Protein AF-0000000070183270 (afdb_homodimer)

InterPro domains:
  IPR003847 Putative antitoxin [PF02697] (4-63)

Sequence (134 aa):
MGSTIRVSDNTKELLNRLKQENETYDELLARLARESDTMNAGVWDDEQAEAAREVLKQSRQSFEQDRMGSTIRVSDNTKELLNRLKQENETYDELLARLARESDTMNAGVWDDEQAEAAREVLKQSRQSFEQDR

Organism: NCBI:txid2841257

Solvent-accessible surface area (backbone atoms only — not comparable to full-atom values): 7398 Å² total; per-residue (Å²): 123,66,49,76,44,68,27,39,58,69,39,47,53,48,46,56,74,70,47,52,94,91,51,50,69,40,55,46,52,38,49,39,37,50,52,50,52,51,52,50,50,50,49,48,48,48,49,48,51,49,55,54,50,54,50,51,58,55,49,56,57,54,56,61,62,76,98,121,66,46,77,44,66,27,41,58,68,38,47,52,49,46,56,75,67,47,51,94,92,50,51,70,40,55,44,51,37,49,38,37,50,53,50,51,51,54,49,50,50,50,50,48,49,50,50,51,49,53,53,50,54,51,51,57,55,50,55,55,52,55,62,62,75,97

Secondary structure (DSSP, 8-state):
-EEEEEEEHHHHHHHHHH--TT--HHHHHHHHHHHHHHHHHHHHHHHHHHHHHHHHHHHHHHHHHH-/-EEEEEEEHHHHHHHHHH--TT--HHHHHHHHHHHHHHHHHHHHHHHHHHHHHHHHHHHHHHHHHH-

Foldseek 3Di:
DDDDDDDDPVVVVVLVVQADPPGDSVRSVVVVVVVVVVVVVVVVVVVVVVVVVVVVVVVVVVVVVVD/DDDDDDDDPVVVVVLVVQADPPGDSVRSVVVVVVVVVVVVVVVVVVVVVVVVVVVVVVVVVVVVVVD

Radius of gyration: 23.05 Å; Cα contacts (8 Å, |Δi|>4): 99; chains: 2; bounding box: 62×64×30 Å

pLDDT: mean 86.92, std 14.42, range [42.34, 98.81]

Structure (mmCIF, N/CA/C/O backbone):
data_AF-0000000070183270-model_v1
#
loop_
_entity.id
_entity.type
_entity.pdbx_description
1 polymer 'RHH/copG family antitoxin'
#
loop_
_atom_site.group_PDB
_atom_site.id
_atom_site.type_symbol
_atom_site.label_atom_id
_atom_site.label_alt_id
_atom_site.label_comp_id
_atom_site.label_asym_id
_atom_site.label_entity_id
_atom_site.label_seq_id
_atom_site.pdbx_PDB_ins_code
_atom_site.Cartn_x
_atom_site.Cartn_y
_atom_site.Cartn_z
_atom_site.occupancy
_atom_site.B_iso_or_equiv
_atom_site.auth_seq_id
_atom_site.auth_comp_id
_atom_site.auth_asym_id
_atom_site.auth_atom_id
_atom_site.pdbx_PDB_model_num
ATOM 1 N N . MET A 1 1 ? -20.062 -1.819 -12.242 1 80.12 1 MET A N 1
ATOM 2 C CA . MET A 1 1 ? -20.125 -2.951 -11.328 1 80.12 1 MET A CA 1
ATOM 3 C C . MET A 1 1 ? -19.188 -2.76 -10.148 1 80.12 1 MET A C 1
ATOM 5 O O . MET A 1 1 ? -18.141 -2.115 -10.281 1 80.12 1 MET A O 1
ATOM 9 N N . GLY A 1 2 ? -19.359 -2.406 -9 1 90.06 2 GLY A N 1
ATOM 10 C CA . GLY A 1 2 ? -18.562 -2.137 -7.812 1 90.06 2 GLY A CA 1
ATOM 11 C C . GLY A 1 2 ? -18.859 -3.084 -6.664 1 90.06 2 GLY A C 1
ATOM 12 O O . GLY A 1 2 ? -19.844 -3.836 -6.719 1 90.06 2 GLY A O 1
ATOM 13 N N . SER A 1 3 ? -17.844 -3.482 -5.914 1 95.38 3 SER A N 1
ATOM 14 C CA . SER A 1 3 ? -17.969 -4.285 -4.699 1 95.38 3 SER A CA 1
ATOM 15 C C . SER A 1 3 ? -17.734 -3.438 -3.453 1 95.38 3 SER A C 1
ATOM 17 O O . SER A 1 3 ? -17.266 -2.301 -3.545 1 95.38 3 SER A O 1
ATOM 19 N N . THR A 1 4 ? -18.172 -4.059 -2.287 1 97.31 4 THR A N 1
ATOM 20 C CA . THR A 1 4 ? -17.969 -3.369 -1.019 1 97.31 4 THR A CA 1
ATOM 21 C C . THR A 1 4 ? -17.031 -4.168 -0.118 1 97.31 4 THR A C 1
ATOM 23 O O . THR A 1 4 ? -17.094 -5.395 -0.073 1 97.31 4 THR A O 1
ATOM 26 N N . ILE A 1 5 ? -16.203 -3.412 0.6 1 97.88 5 ILE A N 1
ATOM 27 C CA . ILE A 1 5 ? -15.289 -3.996 1.571 1 97.88 5 ILE A CA 1
ATOM 28 C C . ILE A 1 5 ? -15.562 -3.41 2.955 1 97.88 5 ILE A C 1
ATOM 30 O O . ILE A 1 5 ? -15.695 -2.193 3.105 1 97.88 5 ILE A O 1
ATOM 34 N N . ARG A 1 6 ? -15.719 -4.324 3.92 1 97.31 6 ARG A N 1
ATOM 35 C CA . ARG A 1 6 ? -15.867 -3.887 5.305 1 97.31 6 ARG A CA 1
ATOM 36 C C . ARG A 1 6 ? -14.508 -3.646 5.949 1 97.31 6 ARG A C 1
ATOM 38 O O . ARG A 1 6 ? -13.594 -4.473 5.82 1 97.31 6 ARG A O 1
ATOM 45 N N . VAL A 1 7 ? -14.445 -2.451 6.594 1 98.19 7 VAL A N 1
ATOM 46 C CA . VAL A 1 7 ? -13.188 -2.121 7.254 1 98.19 7 VAL A CA 1
ATOM 47 C C . VAL A 1 7 ? -13.453 -1.702 8.695 1 98.19 7 VAL A C 1
ATOM 49 O O . VAL A 1 7 ? -14.508 -1.13 9 1 98.19 7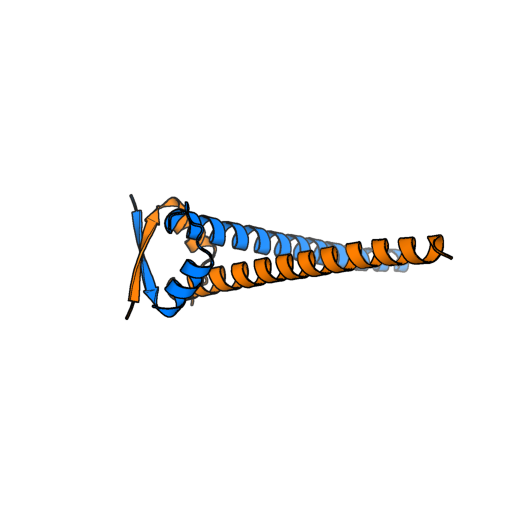 VAL A O 1
ATOM 52 N N . SER A 1 8 ? -12.508 -2.043 9.547 1 98.25 8 SER A N 1
ATOM 53 C CA . SER A 1 8 ? -12.562 -1.569 10.93 1 98.25 8 SER A CA 1
ATOM 54 C C . SER A 1 8 ? -12.328 -0.064 11.008 1 98.25 8 SER A C 1
ATOM 56 O O . SER A 1 8 ? -11.82 0.54 10.062 1 98.25 8 SER A O 1
ATOM 58 N N . ASP A 1 9 ? -12.711 0.512 12.242 1 97.62 9 ASP A N 1
ATOM 59 C CA . ASP A 1 9 ? -12.477 1.935 12.469 1 97.62 9 ASP A CA 1
ATOM 60 C C . ASP A 1 9 ? -10.984 2.264 12.391 1 97.62 9 ASP A C 1
ATOM 62 O O . ASP A 1 9 ? -10.602 3.328 11.906 1 97.62 9 ASP A O 1
ATOM 66 N N . ASN A 1 10 ? -10.188 1.371 12.922 1 97.56 10 ASN A N 1
ATOM 67 C CA . ASN A 1 10 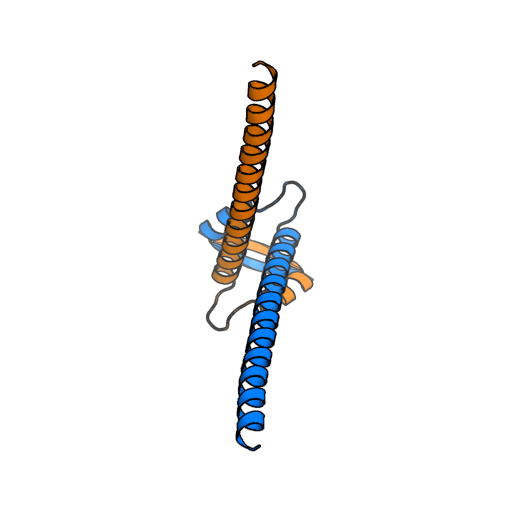? -8.75 1.579 12.898 1 97.56 10 ASN A CA 1
ATOM 68 C C . ASN A 1 10 ? -8.203 1.607 11.477 1 97.56 10 ASN A C 1
ATOM 70 O O . ASN A 1 10 ? -7.418 2.49 11.125 1 97.56 10 ASN A O 1
ATOM 74 N N . THR A 1 11 ? -8.57 0.69 10.617 1 98.25 11 THR A N 1
ATOM 75 C CA . THR A 1 11 ? -8.133 0.648 9.227 1 98.25 11 THR A CA 1
ATOM 76 C C . THR A 1 11 ? -8.625 1.881 8.469 1 98.25 11 THR A C 1
ATOM 78 O O . THR A 1 11 ? -7.879 2.463 7.68 1 98.25 11 THR A O 1
ATOM 81 N N . LYS A 1 12 ? -9.789 2.285 8.773 1 98.19 12 LYS A N 1
ATOM 82 C CA . LYS A 1 12 ? -10.344 3.471 8.133 1 98.19 12 LYS A CA 1
ATOM 83 C C . LYS A 1 12 ? -9.539 4.719 8.492 1 98.19 12 LYS A C 1
ATOM 85 O O . LYS A 1 12 ? -9.305 5.578 7.637 1 98.19 12 LYS A O 1
ATOM 90 N N . GLU A 1 13 ? -9.188 4.852 9.727 1 97.56 13 GLU A N 1
ATOM 91 C CA . GLU A 1 13 ? -8.383 5.98 10.172 1 97.56 13 GLU A CA 1
ATOM 92 C C . GLU A 1 13 ? -7.043 6.02 9.438 1 97.56 13 GLU A C 1
ATOM 94 O O . GLU A 1 13 ? -6.59 7.09 9.023 1 97.56 13 GLU A O 1
ATOM 99 N N . LEU A 1 14 ? -6.414 4.836 9.242 1 97.69 14 LEU A N 1
ATOM 100 C CA . LEU A 1 14 ? -5.148 4.762 8.523 1 97.69 14 LEU A CA 1
ATOM 101 C C . LEU A 1 14 ? -5.32 5.203 7.074 1 97.69 14 LEU A C 1
ATOM 103 O O . LEU A 1 14 ? -4.5 5.965 6.555 1 97.69 14 LEU A O 1
ATOM 107 N N . LEU A 1 15 ? -6.375 4.734 6.449 1 98.31 15 LEU A N 1
ATOM 108 C CA . LEU A 1 15 ? -6.645 5.094 5.059 1 98.31 15 LEU A CA 1
ATOM 109 C C . LEU A 1 15 ? -6.895 6.59 4.922 1 98.31 15 LEU A C 1
ATOM 111 O O . LEU A 1 15 ? -6.461 7.211 3.949 1 98.31 15 LEU A O 1
ATOM 115 N N . ASN A 1 16 ? -7.559 7.219 5.957 1 97.81 16 ASN A N 1
ATOM 116 C CA . ASN A 1 16 ? -7.871 8.641 5.926 1 97.81 16 ASN A CA 1
ATOM 117 C C . ASN A 1 16 ? -6.609 9.492 6 1 97.81 16 ASN A C 1
ATOM 119 O O . ASN A 1 16 ? -6.547 10.57 5.398 1 97.81 16 ASN A O 1
ATOM 123 N N . ARG A 1 17 ? -5.625 9.016 6.684 1 96.81 17 ARG A N 1
ATOM 124 C CA . ARG A 1 17 ? -4.363 9.742 6.812 1 96.81 17 ARG A CA 1
ATOM 125 C C . ARG A 1 17 ? -3.633 9.805 5.477 1 96.81 17 ARG A C 1
ATOM 127 O O . ARG A 1 17 ? -2.91 10.766 5.207 1 96.81 17 ARG A O 1
ATOM 134 N N . LEU A 1 18 ? -3.943 8.766 4.66 1 97.44 18 LEU A N 1
ATOM 135 C CA . LEU A 1 18 ? -3.211 8.641 3.402 1 97.44 18 LEU A CA 1
ATOM 136 C C . LEU A 1 18 ? -4 9.258 2.252 1 97.44 18 LEU A C 1
ATOM 138 O O . LEU A 1 18 ? -3.436 9.57 1.202 1 97.44 18 LEU A O 1
ATOM 142 N N . LYS A 1 19 ? -5.227 9.398 2.5 1 97.5 19 LYS A N 1
ATOM 143 C CA . LYS A 1 19 ? -6.121 9.836 1.431 1 97.5 19 LYS A CA 1
ATOM 144 C C . LYS A 1 19 ? -5.875 11.297 1.074 1 97.5 19 LYS A C 1
ATOM 146 O O . LYS A 1 19 ? -5.828 12.156 1.955 1 97.5 19 LYS A O 1
ATOM 151 N N . GLN A 1 20 ? -5.77 11.586 -0.153 1 96.75 20 GLN A N 1
ATOM 152 C CA . GLN A 1 20 ? -5.625 12.945 -0.652 1 96.75 20 GLN A CA 1
ATOM 153 C C . GLN A 1 20 ? -6.98 13.625 -0.795 1 96.75 20 GLN A C 1
ATOM 155 O O . GLN A 1 20 ? -8.008 12.961 -0.896 1 96.75 20 GLN A O 1
ATOM 160 N N . GLU A 1 21 ? -6.98 14.922 -0.846 1 96.25 21 GLU A N 1
ATOM 161 C CA . GLU A 1 21 ? -8.195 15.727 -0.842 1 96.25 21 GLU A CA 1
ATOM 162 C C . GLU A 1 21 ? -9.086 15.383 -2.031 1 96.25 21 GLU A C 1
ATOM 164 O O . GLU A 1 21 ? -10.312 15.289 -1.893 1 96.25 21 GLU A O 1
ATOM 169 N N . ASN A 1 22 ? -8.508 15.211 -3.225 1 96.62 22 ASN A N 1
ATOM 170 C CA . ASN A 1 22 ? -9.281 14.984 -4.445 1 96.62 22 ASN A CA 1
ATOM 171 C C . ASN A 1 22 ? -9.305 13.508 -4.82 1 96.62 22 ASN A C 1
ATOM 173 O O . ASN A 1 22 ? -9.484 13.156 -5.988 1 96.62 22 ASN A O 1
ATOM 177 N N . GLU A 1 23 ? -9.102 12.766 -3.914 1 98.12 23 GLU A N 1
ATOM 178 C CA . GLU A 1 23 ? -8.992 11.328 -4.141 1 98.12 23 GLU A CA 1
ATOM 179 C C . GLU A 1 23 ? -10.172 10.586 -3.516 1 98.12 23 GLU A C 1
ATOM 181 O O . GLU A 1 23 ? -10.547 10.852 -2.371 1 98.12 23 GLU A O 1
ATOM 186 N N . THR A 1 24 ? -10.812 9.625 -4.266 1 97.94 24 THR A N 1
ATOM 187 C CA . THR A 1 24 ? -11.844 8.758 -3.703 1 97.94 24 THR A CA 1
ATOM 188 C C . THR A 1 24 ? -11.219 7.555 -3.006 1 97.94 24 THR A C 1
ATOM 190 O O . THR A 1 24 ? -10.039 7.266 -3.193 1 97.94 24 THR A O 1
ATOM 193 N N . TYR A 1 25 ? -11.945 6.895 -2.25 1 98.12 25 TYR A N 1
ATOM 194 C CA . TYR A 1 25 ? -11.43 5.695 -1.596 1 98.12 25 TYR A CA 1
ATOM 195 C C . TYR A 1 25 ? -11.047 4.641 -2.621 1 98.12 25 TYR A C 1
ATOM 197 O O . TYR A 1 25 ? -10.078 3.895 -2.42 1 98.12 25 TYR A O 1
ATOM 205 N N . ASP A 1 26 ? -11.82 4.52 -3.744 1 98.44 26 ASP A N 1
ATOM 206 C CA . ASP A 1 26 ? -11.477 3.594 -4.816 1 98.44 26 ASP A CA 1
ATOM 207 C C . ASP A 1 26 ? -10.102 3.906 -5.395 1 98.44 26 ASP A C 1
ATOM 209 O O . ASP A 1 26 ? -9.289 3.004 -5.602 1 98.44 26 ASP A O 1
ATOM 213 N N . GLU A 1 27 ? -9.836 5.199 -5.621 1 98.31 27 GLU A N 1
ATOM 214 C CA . GLU A 1 27 ? -8.555 5.641 -6.164 1 98.31 27 GLU A CA 1
ATOM 215 C C . GLU A 1 27 ? -7.422 5.41 -5.164 1 98.31 27 GLU A C 1
ATOM 217 O O . GLU A 1 27 ? -6.32 5.012 -5.543 1 98.31 27 GLU A O 1
ATOM 222 N N . LEU A 1 28 ? -7.656 5.707 -3.857 1 98.75 28 LEU A N 1
ATOM 223 C CA . LEU A 1 28 ? -6.676 5.488 -2.801 1 98.75 28 LEU A CA 1
ATOM 224 C C . LEU A 1 28 ? -6.258 4.023 -2.744 1 98.75 28 LEU A C 1
ATOM 226 O O . LEU A 1 28 ? -5.066 3.711 -2.73 1 98.75 28 LEU A O 1
ATOM 230 N N . LEU A 1 29 ? -7.246 3.072 -2.793 1 98.81 29 LEU A N 1
ATOM 231 C CA . LEU A 1 29 ? -6.949 1.649 -2.656 1 98.81 29 LEU A CA 1
ATOM 232 C C . LEU A 1 29 ? -6.227 1.126 -3.893 1 98.81 29 LEU A C 1
ATOM 234 O O . LEU A 1 29 ? -5.34 0.276 -3.785 1 98.81 29 LEU A O 1
ATOM 238 N N . ALA A 1 30 ? -6.598 1.632 -5.051 1 98.56 30 ALA A N 1
ATOM 239 C CA . ALA A 1 30 ? -5.883 1.262 -6.27 1 98.56 30 ALA A CA 1
ATOM 240 C C . ALA A 1 30 ? -4.426 1.712 -6.207 1 98.56 30 ALA A C 1
ATOM 242 O O . ALA A 1 30 ? -3.52 0.965 -6.59 1 98.56 30 ALA A O 1
ATOM 243 N N . ARG A 1 31 ? -4.203 2.934 -5.699 1 98.69 31 ARG A N 1
ATOM 244 C CA . ARG A 1 31 ? -2.855 3.477 -5.578 1 98.69 31 ARG A CA 1
ATOM 245 C C . ARG A 1 31 ? -2.023 2.66 -4.594 1 98.69 31 ARG A C 1
ATOM 247 O O . ARG A 1 31 ? -0.89 2.281 -4.895 1 98.69 31 ARG A O 1
ATOM 254 N N . LEU A 1 32 ? -2.613 2.379 -3.422 1 98.38 32 LEU A N 1
ATOM 255 C CA . LEU A 1 32 ? -1.918 1.593 -2.41 1 98.38 32 LEU A CA 1
ATOM 256 C C . LEU A 1 32 ? -1.587 0.2 -2.934 1 98.38 32 LEU A C 1
ATOM 258 O O . LEU A 1 32 ? -0.5 -0.323 -2.676 1 98.38 32 LEU A O 1
ATOM 262 N N . ALA A 1 33 ? -2.479 -0.418 -3.686 1 98.31 33 ALA A N 1
ATOM 263 C CA . ALA A 1 33 ? -2.27 -1.75 -4.246 1 98.31 33 ALA A CA 1
ATOM 264 C C . ALA A 1 33 ? -1.145 -1.74 -5.277 1 98.31 33 ALA A C 1
ATOM 266 O O . ALA A 1 33 ? -0.302 -2.641 -5.293 1 98.31 33 ALA A O 1
ATOM 267 N N . ARG A 1 34 ? -1.129 -0.748 -6.137 1 97.31 34 ARG A N 1
ATOM 268 C CA . ARG A 1 34 ? -0.099 -0.652 -7.164 1 97.31 34 ARG A CA 1
ATOM 269 C C . ARG A 1 34 ? 1.275 -0.426 -6.547 1 97.31 34 ARG A C 1
ATOM 271 O O . ARG A 1 3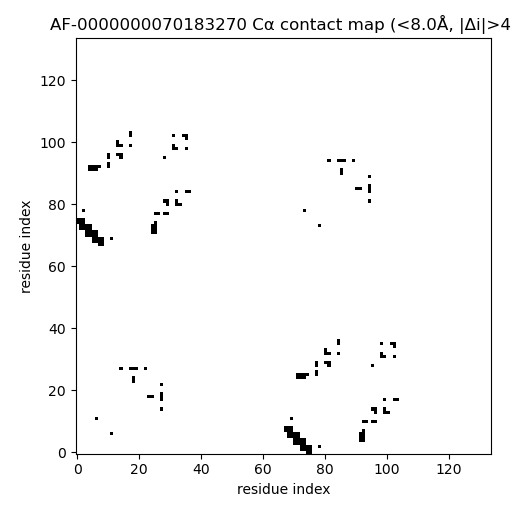4 ? 2.268 -1.003 -6.996 1 97.31 34 ARG A O 1
ATOM 278 N N . GLU A 1 35 ? 1.286 0.427 -5.574 1 96.44 35 GLU A N 1
ATOM 279 C CA . GLU A 1 35 ? 2.541 0.692 -4.875 1 96.44 35 GLU A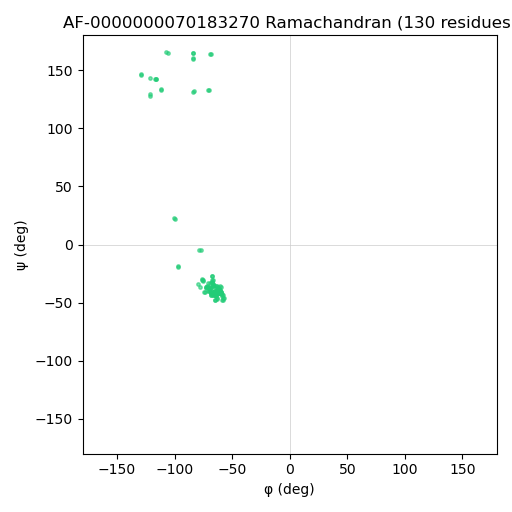 CA 1
ATOM 280 C C . GLU A 1 35 ? 3.115 -0.585 -4.27 1 96.44 35 GLU A C 1
ATOM 282 O O . GLU A 1 35 ? 4.312 -0.853 -4.391 1 96.44 35 GLU A O 1
ATOM 287 N N . SER A 1 36 ? 2.242 -1.27 -3.617 1 95.94 36 SER A N 1
ATOM 288 C CA . SER A 1 36 ? 2.695 -2.508 -2.99 1 95.94 36 SER A CA 1
ATOM 289 C C . SER A 1 36 ? 3.111 -3.537 -4.035 1 95.94 36 SER A C 1
ATOM 291 O O . SER A 1 36 ? 4.113 -4.234 -3.861 1 95.94 36 SER A O 1
ATOM 293 N N . ASP A 1 37 ? 2.363 -3.65 -5.137 1 95.38 37 ASP A N 1
ATOM 294 C CA . ASP A 1 37 ? 2.664 -4.582 -6.223 1 95.38 37 ASP A CA 1
ATOM 295 C C . ASP A 1 37 ? 4.035 -4.289 -6.832 1 95.38 37 ASP A C 1
ATOM 297 O O . ASP A 1 37 ? 4.812 -5.211 -7.09 1 95.38 37 ASP A O 1
ATOM 301 N N . THR A 1 38 ? 4.422 -3.021 -7.043 1 93.44 38 THR A N 1
ATOM 302 C CA . THR A 1 38 ? 5.691 -2.592 -7.621 1 93.44 38 THR A CA 1
ATOM 303 C C . THR A 1 38 ? 6.848 -2.896 -6.672 1 93.44 38 THR A C 1
ATOM 305 O O . THR A 1 38 ? 7.906 -3.363 -7.105 1 93.44 38 THR A O 1
ATOM 308 N N . MET A 1 39 ? 6.578 -2.584 -5.395 1 89.69 39 MET A N 1
ATOM 309 C CA . MET A 1 39 ? 7.613 -2.838 -4.395 1 89.69 39 MET A CA 1
ATOM 310 C C . MET A 1 39 ? 7.93 -4.328 -4.305 1 89.69 39 MET A C 1
ATOM 312 O O . MET A 1 39 ? 9.102 -4.715 -4.219 1 89.69 39 MET A O 1
ATOM 316 N N . ASN A 1 40 ? 6.887 -5.117 -4.402 1 89 40 ASN A N 1
ATOM 317 C CA . ASN A 1 40 ? 7.074 -6.562 -4.332 1 89 40 ASN A CA 1
ATOM 318 C C . ASN A 1 40 ? 7.762 -7.102 -5.586 1 89 40 ASN A C 1
ATOM 320 O O . ASN A 1 40 ? 8.602 -8 -5.5 1 89 40 ASN A O 1
ATOM 324 N N . ALA A 1 41 ? 7.422 -6.609 -6.707 1 89.56 41 ALA A N 1
ATOM 325 C CA . ALA A 1 41 ? 8.086 -6.992 -7.945 1 89.56 41 ALA A CA 1
ATOM 326 C C . ALA A 1 41 ? 9.57 -6.617 -7.914 1 89.56 41 ALA A C 1
ATOM 328 O O . ALA A 1 41 ? 10.422 -7.375 -8.383 1 89.56 41 ALA A O 1
ATOM 329 N N . GLY A 1 42 ? 9.844 -5.441 -7.383 1 87.19 42 GLY A N 1
ATOM 330 C CA . GLY A 1 42 ? 11.219 -5.008 -7.23 1 87.19 42 GLY A CA 1
ATOM 331 C C . GLY A 1 42 ? 12.031 -5.902 -6.309 1 87.19 42 GLY A C 1
ATOM 332 O O . GLY A 1 42 ? 13.18 -6.223 -6.605 1 87.19 42 GLY A O 1
ATOM 333 N N . VAL A 1 43 ? 11.422 -6.254 -5.316 1 82.62 43 VAL A N 1
ATOM 334 C CA . VAL A 1 43 ? 12.078 -7.156 -4.371 1 82.62 43 VAL A CA 1
ATOM 335 C C . VAL A 1 43 ? 12.32 -8.508 -5.035 1 82.62 43 VAL A C 1
ATOM 337 O O . VAL A 1 43 ? 13.391 -9.102 -4.871 1 82.62 43 VAL A O 1
ATOM 340 N N . TRP A 1 44 ? 11.375 -8.992 -5.816 1 86.5 44 TRP A N 1
ATOM 341 C CA . TRP A 1 44 ? 11.484 -10.273 -6.508 1 86.5 44 TRP A CA 1
ATOM 342 C C . TRP A 1 44 ? 12.586 -10.234 -7.559 1 86.5 44 TRP A C 1
ATOM 344 O O . TRP A 1 44 ? 13.359 -11.18 -7.691 1 86.5 44 TRP A O 1
ATOM 354 N N . ASP A 1 45 ? 12.609 -9.133 -8.234 1 84.12 45 ASP A N 1
ATOM 355 C CA . ASP A 1 45 ? 13.656 -8.977 -9.242 1 84.12 45 ASP A CA 1
ATOM 356 C C . ASP A 1 45 ? 15.039 -8.961 -8.594 1 84.12 45 ASP A C 1
ATOM 358 O O . ASP A 1 45 ? 15.969 -9.594 -9.102 1 84.12 45 ASP A O 1
ATOM 362 N N . ASP A 1 46 ? 15.008 -8.289 -7.562 1 82.38 46 ASP A N 1
ATOM 363 C CA . ASP A 1 46 ? 16.281 -8.203 -6.863 1 82.38 46 ASP A CA 1
ATOM 364 C C . ASP A 1 46 ? 16.719 -9.57 -6.336 1 82.38 46 ASP A C 1
ATOM 366 O O . ASP A 1 46 ? 17.891 -9.922 -6.383 1 82.38 46 ASP A O 1
ATOM 370 N N . GLU A 1 47 ? 15.727 -10.164 -5.812 1 80.25 47 GLU A N 1
ATOM 371 C CA . GLU A 1 47 ? 16 -11.5 -5.273 1 80.25 47 GLU A CA 1
ATOM 372 C C . GLU A 1 47 ? 16.391 -12.477 -6.383 1 80.25 47 GLU A C 1
ATOM 374 O O . GLU A 1 47 ? 17.266 -13.312 -6.195 1 80.25 47 GLU A O 1
ATOM 379 N N . GLN A 1 48 ? 15.688 -12.297 -7.434 1 83.69 48 GLN A N 1
ATOM 380 C CA . GLN A 1 48 ? 16.031 -13.141 -8.578 1 83.69 48 GLN A CA 1
ATOM 381 C C . GLN A 1 48 ? 17.391 -12.781 -9.141 1 83.69 48 GLN A C 1
ATOM 383 O O . GLN A 1 48 ? 18.172 -13.672 -9.508 1 83.69 48 GLN A O 1
ATOM 388 N N . ALA A 1 49 ? 17.641 -11.523 -9.227 1 85.19 49 ALA A N 1
ATOM 389 C CA . ALA A 1 49 ? 18.953 -11.055 -9.703 1 85.19 49 ALA A CA 1
ATOM 390 C C . ALA A 1 49 ? 20.062 -11.516 -8.781 1 85.19 49 ALA A C 1
ATOM 392 O O . ALA A 1 49 ? 21.125 -11.953 -9.242 1 85.19 49 ALA A O 1
ATOM 393 N N . GLU A 1 50 ? 19.844 -11.484 -7.504 1 79.81 50 GLU A N 1
ATOM 394 C CA . GLU A 1 50 ? 20.844 -11.914 -6.531 1 79.81 50 GLU A CA 1
ATOM 395 C C . GLU A 1 50 ? 21.078 -13.422 -6.59 1 79.81 50 GLU A C 1
ATOM 397 O O . GLU A 1 50 ? 22.203 -13.891 -6.488 1 79.81 50 GLU A O 1
ATOM 402 N N . ALA A 1 51 ? 19.984 -14.125 -6.734 1 80.88 51 ALA A N 1
ATOM 403 C CA . ALA A 1 51 ? 20.078 -15.57 -6.848 1 80.88 51 ALA A CA 1
ATOM 404 C C . ALA A 1 51 ? 20.859 -15.977 -8.102 1 80.88 51 ALA A C 1
ATOM 406 O O . ALA A 1 51 ? 21.672 -16.891 -8.062 1 80.88 51 ALA A O 1
ATOM 407 N N . ALA A 1 52 ? 20.578 -15.219 -9.211 1 81.31 52 ALA A N 1
ATOM 408 C CA . ALA A 1 52 ? 21.297 -15.484 -10.461 1 81.31 52 ALA A CA 1
ATOM 409 C C . ALA A 1 52 ? 22.781 -15.148 -10.312 1 81.31 52 ALA A C 1
ATOM 411 O O . ALA A 1 52 ? 23.641 -15.891 -10.805 1 81.31 52 ALA A O 1
ATOM 412 N N . ARG A 1 53 ? 23.172 -14.102 -9.562 1 79.94 53 ARG A N 1
ATOM 413 C CA . ARG A 1 53 ? 24.562 -13.711 -9.352 1 79.94 53 ARG A CA 1
ATOM 414 C C . ARG A 1 53 ? 25.297 -14.742 -8.5 1 79.94 53 ARG A C 1
ATOM 416 O O . ARG A 1 53 ? 26.469 -15.031 -8.734 1 79.94 53 ARG A O 1
ATOM 423 N N . GLU A 1 54 ? 24.625 -15.289 -7.539 1 79.88 54 GLU A N 1
ATOM 424 C CA . GLU A 1 54 ? 25.219 -16.297 -6.664 1 79.88 54 GLU A CA 1
ATOM 425 C C . GLU A 1 54 ? 25.531 -17.578 -7.426 1 79.88 54 GLU A C 1
ATOM 427 O O . GLU A 1 54 ? 26.547 -18.234 -7.176 1 79.88 54 GLU A O 1
ATOM 432 N N . VAL A 1 55 ? 24.797 -17.891 -8.32 1 78.06 55 VAL A N 1
ATOM 433 C CA . VAL A 1 55 ? 25.016 -19.062 -9.148 1 78.06 55 VAL A CA 1
ATOM 434 C C . VAL A 1 55 ? 26.188 -18.844 -10.102 1 78.06 55 VAL A C 1
ATOM 436 O O . VAL A 1 55 ? 27 -19.734 -10.312 1 78.06 55 VAL A O 1
ATOM 439 N N . LEU A 1 56 ? 26.359 -17.609 -10.625 1 71.25 56 LEU A N 1
ATOM 440 C CA . LEU A 1 56 ? 27.438 -17.266 -11.531 1 71.25 56 LEU A CA 1
ATOM 441 C C . LEU A 1 56 ? 28.781 -17.281 -10.805 1 71.25 56 LEU A C 1
ATOM 443 O O . LEU A 1 56 ? 29.781 -17.734 -11.352 1 71.25 56 LEU A O 1
ATOM 447 N N . LYS A 1 57 ? 28.734 -16.797 -9.625 1 68.75 57 LYS A N 1
ATOM 448 C CA . LYS A 1 57 ? 29.953 -16.781 -8.828 1 68.75 57 LYS A CA 1
ATOM 449 C C . LYS A 1 57 ? 30.406 -18.203 -8.5 1 68.75 57 LYS A C 1
ATOM 451 O O . LYS A 1 57 ? 31.609 -18.484 -8.461 1 68.75 57 LYS A O 1
ATOM 456 N N . GLN A 1 58 ? 29.438 -19.078 -8.297 1 68.5 58 GLN A N 1
ATOM 457 C CA . GLN A 1 58 ? 29.75 -20.469 -7.957 1 68.5 58 GLN A CA 1
ATOM 458 C C . GLN A 1 58 ? 30.203 -21.25 -9.188 1 68.5 58 GLN A C 1
ATOM 460 O O . GLN A 1 58 ? 31.031 -22.156 -9.078 1 68.5 58 GLN A O 1
ATOM 465 N N . SER A 1 59 ? 29.719 -20.875 -10.289 1 64.88 59 SER A N 1
ATOM 466 C CA . SER A 1 59 ? 30.125 -21.531 -11.516 1 64.88 59 SER A CA 1
ATOM 467 C C . SER A 1 59 ? 31.531 -21.125 -11.938 1 64.88 59 SER A C 1
ATOM 469 O O . SER A 1 59 ? 32.281 -21.922 -12.484 1 64.88 59 SER A O 1
ATOM 471 N N . ARG A 1 60 ? 31.922 -19.891 -11.836 1 66.06 60 ARG A N 1
ATOM 472 C CA . ARG A 1 60 ? 33.281 -19.469 -12.148 1 66.06 60 ARG A CA 1
ATOM 473 C C . ARG A 1 60 ? 34.312 -20.188 -11.258 1 66.06 60 ARG A C 1
ATOM 475 O O . ARG A 1 60 ? 35.406 -20.5 -11.703 1 66.06 60 ARG A O 1
ATOM 482 N N . GLN A 1 61 ? 33.969 -20.391 -10.133 1 58.59 61 GLN A N 1
ATOM 483 C CA . GLN A 1 61 ? 34.938 -21.047 -9.234 1 58.59 61 GLN A CA 1
ATOM 484 C C . GLN A 1 61 ? 35.156 -22.5 -9.633 1 58.59 61 GLN A C 1
ATOM 486 O O . GLN A 1 61 ? 36.219 -23.062 -9.43 1 58.59 61 GLN A O 1
ATOM 491 N N . SER A 1 62 ? 34.125 -23.094 -10.125 1 55.88 62 SER A N 1
ATOM 492 C CA . SER A 1 62 ? 34.25 -24.5 -10.492 1 55.88 62 SER A CA 1
ATOM 493 C C . SER A 1 62 ? 35.031 -24.656 -11.797 1 55.88 62 SER A C 1
ATOM 495 O O . SER A 1 62 ? 35.75 -25.656 -11.984 1 55.88 62 SER A O 1
ATOM 497 N N . PHE A 1 63 ? 35 -23.797 -12.68 1 60.09 63 PHE A N 1
ATOM 498 C CA . PHE A 1 63 ? 35.75 -23.875 -13.922 1 60.09 63 PHE A CA 1
ATOM 499 C C . PHE A 1 63 ? 37.219 -23.625 -13.664 1 60.09 63 PHE A C 1
ATOM 501 O O . PHE A 1 63 ? 38.094 -24.234 -14.297 1 60.09 63 PHE A O 1
ATOM 508 N N . GLU A 1 64 ? 37.625 -22.812 -12.836 1 57.66 64 GLU A N 1
ATOM 509 C CA . GLU A 1 64 ? 39.031 -22.562 -12.547 1 57.66 64 GLU A CA 1
ATOM 510 C C . GLU A 1 64 ? 39.688 -23.781 -11.898 1 57.66 64 GLU A C 1
ATOM 512 O O . GLU A 1 64 ? 40.906 -23.969 -12.023 1 57.66 64 GLU A O 1
ATOM 517 N N . GLN A 1 65 ? 38.969 -24.469 -11.227 1 52.59 65 GLN A N 1
ATOM 518 C CA . GLN A 1 65 ? 39.562 -25.625 -10.578 1 52.59 65 GLN A CA 1
ATOM 519 C C . GLN A 1 65 ? 39.75 -26.766 -11.562 1 52.59 65 GLN A C 1
ATOM 521 O O . GLN A 1 65 ? 40.625 -27.625 -11.383 1 52.59 65 GLN A O 1
ATOM 526 N N . ASP A 1 66 ? 38.875 -26.906 -12.43 1 52.28 66 ASP A N 1
ATOM 527 C CA . ASP A 1 66 ? 39 -28.047 -13.344 1 52.28 66 ASP A CA 1
ATOM 528 C C . ASP A 1 66 ? 40.0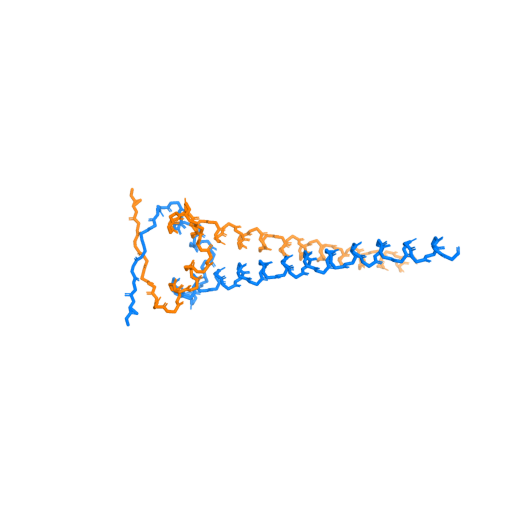62 -27.766 -14.406 1 52.28 66 ASP A C 1
ATOM 530 O O . ASP A 1 66 ? 40.375 -28.625 -15.242 1 52.28 66 ASP A O 1
ATOM 534 N N . ARG A 1 67 ? 40.594 -26.484 -14.336 1 42.34 67 ARG A N 1
ATOM 535 C CA . ARG A 1 67 ? 41.812 -26.422 -15.125 1 42.34 67 ARG A CA 1
ATOM 536 C C . ARG A 1 67 ? 43 -26.922 -14.32 1 42.34 67 ARG A C 1
ATOM 538 O O . ARG A 1 67 ? 43.125 -26.594 -13.133 1 42.34 67 ARG A O 1
ATOM 545 N N . MET B 1 1 ? -17.281 -1.756 15.68 1 80.94 1 MET B N 1
ATOM 546 C CA . MET B 1 1 ? -17.766 -0.692 14.812 1 80.94 1 MET B CA 1
ATOM 547 C C . MET B 1 1 ? -17.047 -0.709 13.469 1 80.94 1 MET B C 1
ATOM 549 O O . MET B 1 1 ? -15.898 -1.148 13.391 1 80.94 1 MET B O 1
ATOM 553 N N . GLY B 1 2 ? -17.422 -1.051 12.367 1 90.5 2 GLY B N 1
ATOM 554 C CA . GLY B 1 2 ? -16.844 -1.181 11.039 1 90.5 2 GLY B CA 1
ATOM 555 C C . GLY B 1 2 ? -17.562 -0.342 9.992 1 90.5 2 GLY B C 1
ATOM 556 O O . GLY B 1 2 ? -18.625 0.203 10.25 1 90.5 2 GLY B O 1
ATOM 557 N N . SER B 1 3 ? -16.797 0.214 9.055 1 95.44 3 SER B N 1
ATOM 558 C CA . SER B 1 3 ? -17.312 0.947 7.906 1 95.44 3 SER B CA 1
ATOM 559 C C . SER B 1 3 ? -17.156 0.139 6.621 1 95.44 3 SER B C 1
ATOM 561 O O . SER B 1 3 ? -16.469 -0.886 6.605 1 95.44 3 SER B O 1
ATOM 563 N N . THR B 1 4 ? -17.922 0.654 5.562 1 97.38 4 THR B N 1
ATOM 564 C CA . THR B 1 4 ? -17.828 -0.005 4.266 1 97.38 4 THR B CA 1
ATOM 565 C C . THR B 1 4 ? -17.25 0.946 3.217 1 97.38 4 THR B C 1
ATOM 567 O O . THR B 1 4 ? -17.594 2.133 3.199 1 97.38 4 THR B O 1
ATOM 570 N N . ILE B 1 5 ? -16.438 0.36 2.344 1 97.88 5 ILE B N 1
ATOM 571 C CA . ILE B 1 5 ? -15.852 1.098 1.229 1 97.88 5 ILE B CA 1
ATOM 572 C C . ILE B 1 5 ? -16.25 0.441 -0.09 1 97.88 5 ILE B C 1
ATOM 574 O O . ILE B 1 5 ? -16.172 -0.781 -0.234 1 97.88 5 ILE B O 1
ATOM 578 N N . ARG B 1 6 ? -16.797 1.273 -0.996 1 97.38 6 ARG B N 1
ATOM 579 C CA . ARG B 1 6 ? -17.109 0.786 -2.336 1 97.38 6 ARG B CA 1
ATOM 580 C C . ARG B 1 6 ? -15.867 0.823 -3.232 1 97.38 6 ARG B C 1
ATOM 582 O O . ARG B 1 6 ? -15.148 1.825 -3.27 1 97.38 6 ARG B O 1
ATOM 589 N N . VAL B 1 7 ? -15.68 -0.34 -3.906 1 98.12 7 VAL B N 1
ATOM 590 C CA . VAL B 1 7 ? -14.523 -0.414 -4.801 1 98.12 7 VAL B CA 1
ATOM 591 C C . VAL B 1 7 ? -14.969 -0.91 -6.176 1 98.12 7 VAL B C 1
ATOM 593 O O . VAL B 1 7 ? -15.914 -1.691 -6.285 1 98.12 7 VAL B O 1
ATOM 596 N N . SER B 1 8 ? -14.289 -0.404 -7.184 1 98.25 8 SER B N 1
ATOM 597 C CA . SER B 1 8 ? -14.508 -0.908 -8.539 1 98.25 8 SER B CA 1
ATOM 598 C C . SER B 1 8 ? -13.984 -2.334 -8.68 1 98.25 8 SER B C 1
ATOM 600 O O . SER B 1 8 ? -13.203 -2.803 -7.859 1 98.25 8 SER B O 1
ATOM 602 N N . ASP B 1 9 ? -14.469 -2.998 -9.82 1 97.56 9 ASP B N 1
ATOM 603 C CA . ASP B 1 9 ? -13.992 -4.344 -10.117 1 97.56 9 ASP B CA 1
ATOM 604 C C . ASP B 1 9 ? -12.484 -4.359 -10.336 1 97.56 9 ASP B C 1
ATOM 606 O O . ASP B 1 9 ? -11.805 -5.312 -9.953 1 97.56 9 ASP B O 1
ATOM 610 N N . ASN B 1 10 ? -12 -3.328 -10.992 1 97.5 10 ASN B N 1
ATOM 611 C CA . ASN B 1 10 ? -10.57 -3.234 -11.25 1 97.5 10 ASN B CA 1
ATOM 612 C C . ASN B 1 10 ? -9.766 -3.125 -9.961 1 97.5 10 ASN B C 1
ATOM 614 O O . ASN B 1 10 ? -8.773 -3.822 -9.781 1 97.5 10 ASN B O 1
ATOM 618 N N . THR B 1 11 ? -10.148 -2.291 -9.008 1 98.25 11 THR B N 1
ATOM 619 C CA . THR B 1 11 ? -9.477 -2.131 -7.727 1 98.25 11 THR B CA 1
ATOM 620 C C . THR B 1 11 ? -9.547 -3.422 -6.914 1 98.25 11 THR B C 1
ATOM 622 O O . THR B 1 11 ? -8.57 -3.822 -6.285 1 98.25 11 THR B O 1
ATOM 625 N N . LYS B 1 12 ? -10.641 -4.062 -7.012 1 98.19 12 LYS B N 1
ATOM 626 C CA . LYS B 1 12 ? -10.812 -5.324 -6.297 1 98.19 12 LYS B CA 1
ATOM 627 C C . LYS B 1 12 ? -9.852 -6.387 -6.824 1 98.19 12 LYS B C 1
ATOM 629 O O . LYS B 1 12 ? -9.289 -7.16 -6.047 1 98.19 12 LYS B O 1
ATOM 634 N N . GLU B 1 13 ? -9.711 -6.469 -8.117 1 97.5 13 GLU B N 1
ATOM 635 C CA . GLU B 1 13 ? -8.789 -7.418 -8.727 1 97.5 13 GLU B CA 1
ATOM 636 C C . GLU B 1 13 ? -7.355 -7.164 -8.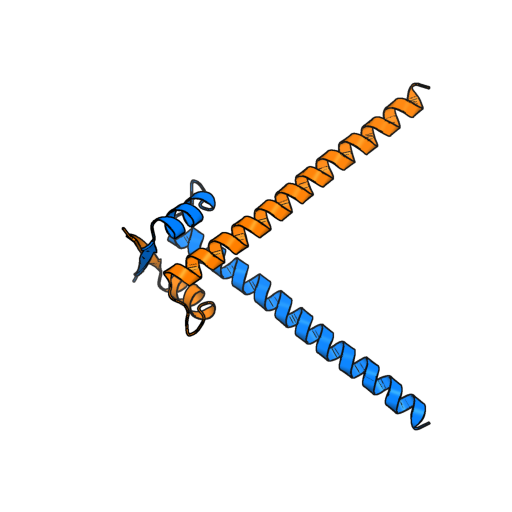258 1 97.5 13 GLU B C 1
ATOM 638 O O . GLU B 1 13 ? -6.621 -8.109 -7.957 1 97.5 13 GLU B O 1
ATOM 643 N N . LEU B 1 14 ? -6.953 -5.867 -8.156 1 97.69 14 LEU B N 1
ATOM 644 C CA . LEU B 1 14 ? -5.617 -5.516 -7.688 1 97.69 14 LEU B CA 1
ATOM 645 C C . LEU B 1 14 ? -5.418 -5.957 -6.242 1 97.69 14 LEU B C 1
ATOM 647 O O . LEU B 1 14 ? -4.375 -6.52 -5.898 1 97.69 14 LEU B O 1
ATOM 651 N N . LEU B 1 15 ? -6.418 -5.711 -5.426 1 98.31 15 LEU B N 1
ATOM 652 C CA . LEU B 1 15 ? -6.344 -6.09 -4.02 1 98.31 15 LEU B CA 1
ATOM 653 C C . LEU B 1 15 ? -6.25 -7.602 -3.867 1 98.31 15 LEU B C 1
ATOM 655 O O . LEU B 1 15 ? -5.52 -8.102 -3.006 1 98.31 15 LEU B O 1
ATOM 659 N N . ASN B 1 16 ? -6.953 -8.375 -4.77 1 97.81 16 ASN B N 1
ATOM 660 C CA . ASN B 1 16 ? -6.953 -9.836 -4.711 1 97.81 16 ASN B CA 1
ATOM 661 C C . ASN B 1 16 ? -5.574 -10.406 -5.039 1 97.81 16 ASN B C 1
ATOM 663 O O . ASN B 1 16 ? -5.18 -11.438 -4.484 1 97.81 16 ASN B O 1
ATOM 667 N N . ARG B 1 17 ? -4.852 -9.742 -5.883 1 96.81 17 ARG B N 1
ATOM 668 C CA . ARG B 1 17 ? -3.516 -10.188 -6.262 1 96.81 17 ARG B CA 1
ATOM 669 C C . ARG B 1 17 ? -2.549 -10.078 -5.086 1 96.81 17 ARG B C 1
ATOM 671 O O . ARG B 1 17 ? -1.609 -10.867 -4.969 1 96.81 17 ARG B O 1
ATOM 678 N N . LEU B 1 18 ? -2.91 -9.117 -4.199 1 97.44 18 LEU B N 1
ATOM 679 C CA . LEU B 1 18 ? -1.994 -8.812 -3.105 1 97.44 18 LEU B CA 1
ATOM 680 C C . LEU B 1 18 ? -2.406 -9.555 -1.836 1 97.44 18 LEU B C 1
ATOM 682 O O . LEU B 1 18 ? -1.602 -9.711 -0.914 1 97.44 18 LEU B O 1
ATOM 686 N N . LYS B 1 19 ? -3.605 -9.961 -1.85 1 97.56 19 LYS B N 1
ATOM 687 C CA . LYS B 1 19 ? -4.164 -10.555 -0.637 1 97.56 19 LYS B CA 1
ATOM 688 C C . LYS B 1 19 ? -3.551 -11.922 -0.358 1 97.56 19 LYS B C 1
ATOM 690 O O . LYS B 1 19 ? -3.496 -12.773 -1.246 1 97.56 19 LYS B O 1
ATOM 695 N N . GLN B 1 20 ? -3.158 -12.141 0.823 1 96.88 20 GLN B N 1
ATOM 696 C CA . GLN B 1 20 ? -2.637 -13.43 1.261 1 96.88 20 GLN B CA 1
ATOM 697 C C . GLN B 1 20 ? -3.768 -14.383 1.647 1 96.88 20 GLN B C 1
ATOM 699 O O . GLN B 1 20 ? -4.875 -13.945 1.955 1 96.88 20 GLN B O 1
ATOM 704 N N . GLU B 1 21 ? -3.48 -15.641 1.659 1 96.31 21 GLU B N 1
ATOM 705 C CA . GLU B 1 21 ? -4.477 -16.688 1.871 1 96.31 21 GLU B CA 1
ATOM 706 C C . GLU B 1 21 ? -5.18 -16.516 3.215 1 96.31 21 GLU B C 1
ATOM 708 O O . GLU B 1 21 ? -6.398 -16.688 3.312 1 96.31 21 GLU B O 1
ATOM 713 N N . ASN B 1 22 ? -4.449 -16.203 4.289 1 96.75 22 ASN B N 1
ATOM 714 C CA . ASN B 1 22 ? -5.004 -16.109 5.637 1 96.75 22 ASN B CA 1
ATOM 715 C C . ASN B 1 22 ? -5.27 -14.664 6.039 1 96.75 22 ASN B C 1
ATOM 717 O O . ASN B 1 22 ? -5.309 -14.336 7.23 1 96.75 22 ASN B O 1
ATOM 721 N N . GLU B 1 23 ? -5.395 -13.914 5.105 1 98.19 23 GLU B N 1
ATOM 722 C CA . GLU B 1 23 ? -5.551 -12.484 5.332 1 98.19 23 GLU B CA 1
ATOM 723 C C . GLU B 1 23 ? -6.953 -12.016 4.957 1 98.19 23 GLU B C 1
ATOM 725 O O . GLU B 1 23 ? -7.473 -12.375 3.898 1 98.19 23 GLU B O 1
ATOM 730 N N . THR B 1 24 ? -7.625 -11.195 5.852 1 97.94 24 THR B N 1
ATOM 731 C CA . THR B 1 24 ? -8.898 -10.586 5.508 1 97.94 24 THR B CA 1
ATOM 732 C C . THR B 1 24 ? -8.688 -9.289 4.73 1 97.94 24 THR B C 1
ATOM 734 O O . THR B 1 24 ? -7.574 -8.758 4.695 1 97.94 24 THR B O 1
ATOM 737 N N . TYR B 1 25 ? -9.656 -8.82 4.133 1 98.12 25 TYR B N 1
ATOM 738 C CA . TYR B 1 25 ? -9.547 -7.555 3.414 1 98.12 25 TYR B CA 1
ATOM 739 C C . TYR B 1 25 ? -9.195 -6.414 4.367 1 98.12 25 TYR B C 1
ATOM 741 O O . TYR B 1 25 ? -8.469 -5.488 3.998 1 98.12 25 TYR B O 1
ATOM 749 N N . ASP B 1 26 ? -9.766 -6.422 5.613 1 98.44 26 ASP B N 1
ATOM 750 C CA . ASP B 1 26 ? -9.43 -5.418 6.617 1 98.44 26 ASP B CA 1
ATOM 751 C C . ASP B 1 26 ? -7.934 -5.426 6.918 1 98.44 26 ASP B C 1
ATOM 753 O O . ASP B 1 26 ? -7.301 -4.367 6.984 1 98.44 26 ASP B O 1
ATOM 757 N N . GLU B 1 27 ? -7.363 -6.629 7.051 1 98.31 27 GLU B N 1
ATOM 758 C CA . GLU B 1 27 ? -5.938 -6.777 7.332 1 98.31 27 GLU B CA 1
ATOM 759 C C . GLU B 1 27 ? -5.09 -6.344 6.141 1 98.31 27 GLU B C 1
ATOM 761 O O . GLU B 1 27 ? -4.043 -5.715 6.312 1 98.31 27 GLU B O 1
ATOM 766 N N . LEU B 1 28 ? -5.496 -6.715 4.91 1 98.75 28 LEU B N 1
ATOM 767 C CA . LEU B 1 28 ? -4.801 -6.316 3.689 1 98.75 28 LEU B CA 1
ATOM 768 C C . LEU B 1 28 ? -4.719 -4.797 3.584 1 98.75 28 LEU B C 1
ATOM 770 O O . LEU B 1 28 ? -3.641 -4.242 3.355 1 98.75 28 LEU B O 1
ATOM 774 N N . LEU B 1 29 ? -5.852 -4.07 3.834 1 98.81 29 LEU B N 1
ATOM 775 C CA . LEU B 1 29 ? -5.891 -2.621 3.678 1 98.81 29 LEU B CA 1
ATOM 776 C C . LEU B 1 29 ? -5.07 -1.936 4.766 1 98.81 29 LEU B C 1
ATOM 778 O O . LEU B 1 29 ? -4.414 -0.923 4.508 1 98.81 29 LEU B O 1
ATOM 782 N N . ALA B 1 30 ? -5.102 -2.482 5.969 1 98.56 30 ALA B N 1
ATOM 783 C CA . ALA B 1 30 ? -4.262 -1.948 7.035 1 98.56 30 ALA B CA 1
ATOM 784 C C . ALA B 1 30 ? -2.781 -2.088 6.691 1 98.56 30 ALA B C 1
ATOM 786 O O . ALA B 1 30 ? -1.996 -1.161 6.91 1 98.56 30 ALA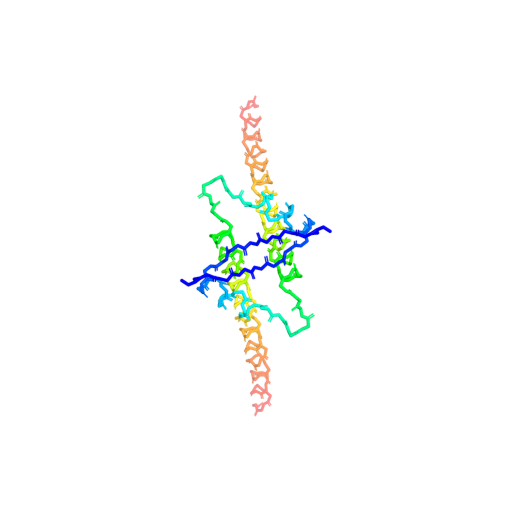 B O 1
ATOM 787 N N . ARG B 1 31 ? -2.404 -3.246 6.121 1 98.69 31 ARG B N 1
ATOM 788 C CA . ARG B 1 31 ? -1.02 -3.5 5.734 1 98.69 31 ARG B CA 1
ATOM 789 C C . ARG B 1 31 ? -0.578 -2.549 4.629 1 98.69 31 ARG B C 1
ATOM 791 O O . ARG B 1 31 ? 0.486 -1.932 4.719 1 98.69 31 ARG B O 1
ATOM 798 N N . LEU B 1 32 ? -1.433 -2.428 3.6 1 98.38 32 LEU B N 1
ATOM 799 C CA . LEU B 1 32 ? -1.12 -1.533 2.49 1 98.38 32 LEU B CA 1
ATOM 800 C C . LEU B 1 32 ? -0.988 -0.093 2.973 1 98.38 32 LEU B C 1
ATOM 802 O O . LEU B 1 32 ? -0.101 0.638 2.527 1 98.38 32 LEU B O 1
ATOM 806 N N . ALA B 1 33 ? -1.836 0.342 3.896 1 98.31 33 ALA B N 1
ATOM 807 C CA . ALA B 1 33 ? -1.802 1.7 4.434 1 98.31 33 ALA B CA 1
ATOM 808 C C . ALA B 1 33 ? -0.524 1.941 5.234 1 98.31 33 ALA B C 1
ATOM 810 O O . ALA B 1 33 ? 0.104 2.996 5.109 1 98.31 33 ALA B O 1
ATOM 811 N N . ARG B 1 34 ? -0.132 0.984 6.047 1 97.31 34 ARG B N 1
ATOM 812 C CA . ARG B 1 34 ? 1.072 1.121 6.859 1 97.31 34 ARG B CA 1
ATOM 813 C C . ARG B 1 34 ? 2.32 1.174 5.984 1 97.31 34 ARG B C 1
ATOM 815 O O . ARG B 1 34 ? 3.24 1.949 6.25 1 97.31 34 ARG B O 1
ATOM 822 N N . GLU B 1 35 ? 2.318 0.314 5.008 1 96.5 35 GLU B N 1
ATOM 823 C CA . GLU B 1 35 ? 3.445 0.301 4.078 1 96.5 35 GLU B CA 1
ATOM 824 C C . GLU B 1 35 ? 3.617 1.657 3.4 1 96.5 35 GLU B C 1
ATOM 826 O O . GLU B 1 35 ? 4.734 2.17 3.299 1 96.5 35 GLU B O 1
ATOM 831 N N . SER B 1 36 ? 2.521 2.148 2.938 1 96 36 SER B N 1
ATOM 832 C CA . SER B 1 36 ? 2.582 3.439 2.258 1 96 36 SER B CA 1
ATOM 833 C C . SER B 1 36 ? 2.965 4.555 3.223 1 96 36 SER B C 1
ATOM 835 O O . SER B 1 36 ? 3.75 5.441 2.875 1 96 36 SER B O 1
ATOM 837 N N . ASP B 1 37 ? 2.43 4.543 4.438 1 95.44 37 ASP B N 1
ATOM 838 C CA . ASP B 1 37 ? 2.73 5.543 5.461 1 95.44 37 ASP B CA 1
ATOM 839 C C . ASP B 1 37 ? 4.219 5.551 5.797 1 95.44 37 ASP B C 1
ATOM 841 O O . ASP B 1 37 ? 4.824 6.617 5.93 1 95.44 37 ASP B O 1
ATOM 845 N N . THR B 1 38 ? 4.895 4.395 5.906 1 93.44 38 THR B N 1
ATOM 846 C CA . THR B 1 38 ? 6.309 4.246 6.227 1 93.44 38 THR B CA 1
ATOM 847 C C . THR B 1 38 ? 7.18 4.762 5.082 1 93.44 38 THR B C 1
ATOM 849 O O . THR B 1 38 ? 8.18 5.441 5.316 1 93.44 38 THR B O 1
ATOM 852 N N . MET B 1 39 ? 6.738 4.367 3.883 1 89.81 39 MET B N 1
ATOM 853 C CA . MET B 1 39 ? 7.492 4.812 2.713 1 89.81 39 MET B CA 1
ATOM 854 C C . MET B 1 39 ? 7.469 6.332 2.596 1 89.81 39 MET B C 1
ATOM 856 O O . MET B 1 39 ? 8.492 6.953 2.301 1 89.81 39 MET B O 1
ATOM 860 N N . ASN B 1 40 ? 6.312 6.902 2.896 1 88.88 40 ASN B N 1
ATOM 861 C CA . ASN B 1 40 ? 6.18 8.352 2.822 1 88.88 40 ASN B CA 1
ATOM 862 C C . ASN B 1 40 ? 6.969 9.047 3.932 1 88.88 40 ASN B C 1
ATOM 864 O O . ASN B 1 40 ? 7.57 10.102 3.707 1 88.88 40 ASN B O 1
ATOM 868 N N . ALA B 1 41 ? 6.961 8.523 5.086 1 89.69 41 ALA B N 1
ATOM 869 C CA . ALA B 1 41 ? 7.762 9.062 6.184 1 89.69 41 ALA B CA 1
ATOM 870 C C . ALA B 1 41 ? 9.25 9 5.859 1 89.69 41 ALA B C 1
ATOM 872 O O . ALA B 1 41 ? 10 9.922 6.172 1 89.69 41 ALA B O 1
ATOM 873 N N . GLY B 1 42 ? 9.648 7.891 5.277 1 87.25 42 GLY B N 1
ATOM 874 C CA . GLY B 1 42 ? 11.031 7.75 4.855 1 87.25 42 GLY B CA 1
ATOM 875 C C . GLY B 1 42 ? 11.445 8.773 3.814 1 87.25 42 GLY B C 1
ATOM 876 O O . GLY B 1 42 ? 12.539 9.336 3.891 1 87.25 42 GLY B O 1
ATOM 877 N N . VAL B 1 43 ? 10.594 8.977 2.965 1 82.75 43 VAL B N 1
ATOM 878 C CA . VAL B 1 43 ? 10.852 9.977 1.934 1 82.75 43 VAL B CA 1
ATOM 879 C C . VAL B 1 43 ? 10.938 11.367 2.564 1 82.75 43 VAL B C 1
ATOM 881 O O . VAL B 1 43 ? 11.805 12.164 2.215 1 82.75 43 VAL B O 1
ATOM 884 N N . TRP B 1 44 ? 10.055 11.656 3.525 1 86.44 44 TRP B N 1
ATOM 885 C CA . TRP B 1 44 ? 10.031 12.945 4.207 1 86.44 44 TRP B CA 1
ATOM 886 C C . TRP B 1 44 ? 11.297 13.156 5.031 1 86.44 44 TRP B C 1
ATOM 888 O O . TRP B 1 44 ? 11.867 14.242 5.031 1 86.44 44 TRP B O 1
ATOM 898 N N . ASP B 1 45 ? 11.688 12.094 5.66 1 84 45 ASP B N 1
ATOM 899 C CA . ASP B 1 45 ? 12.914 12.18 6.445 1 84 45 ASP B CA 1
ATOM 900 C C . ASP B 1 45 ? 14.125 12.445 5.547 1 84 45 ASP B C 1
ATOM 902 O O . ASP B 1 45 ? 14.977 13.266 5.879 1 84 45 ASP B O 1
ATOM 906 N N . ASP B 1 46 ? 14.047 11.766 4.531 1 82.62 46 ASP B N 1
ATOM 907 C CA . ASP B 1 46 ? 15.156 11.945 3.6 1 82.62 46 ASP B CA 1
ATOM 908 C C . ASP B 1 46 ? 15.18 13.367 3.035 1 82.62 46 ASP B C 1
ATOM 910 O O . ASP B 1 46 ? 16.25 13.953 2.867 1 82.62 46 ASP B O 1
ATOM 914 N N . GLU B 1 47 ? 14.008 13.734 2.723 1 80.19 47 GLU B N 1
ATOM 915 C CA . GLU B 1 47 ? 13.883 15.078 2.176 1 80.19 47 GLU B CA 1
ATOM 916 C C . GLU B 1 47 ? 14.266 16.125 3.213 1 80.19 47 GLU B C 1
ATOM 918 O O . GLU B 1 47 ? 14.898 17.141 2.883 1 80.19 47 GLU B O 1
ATOM 923 N N . GLN B 1 48 ? 13.812 15.828 4.363 1 84.31 48 GLN B N 1
ATOM 924 C CA . GLN B 1 48 ? 14.172 16.75 5.441 1 84.31 48 GLN B CA 1
ATOM 925 C C . GLN B 1 48 ? 15.664 16.703 5.727 1 84.31 48 GLN B C 1
ATOM 927 O O . GLN B 1 48 ? 16.281 17.75 5.965 1 84.31 48 GLN B O 1
ATOM 932 N N . ALA B 1 49 ? 16.203 15.539 5.734 1 85.19 49 ALA B N 1
ATOM 933 C CA . ALA B 1 49 ? 17.641 15.375 5.945 1 85.19 49 ALA B CA 1
ATOM 934 C C . ALA B 1 49 ? 18.438 16.047 4.832 1 85.19 49 ALA B C 1
ATOM 936 O O . ALA B 1 49 ? 19.453 16.703 5.098 1 85.19 49 ALA B O 1
ATOM 937 N N . GLU B 1 50 ? 18 15.938 3.639 1 80.44 50 GLU B N 1
ATOM 938 C CA . GLU B 1 50 ? 18.672 16.547 2.504 1 80.44 50 GLU B CA 1
ATOM 939 C C . GLU B 1 50 ? 18.578 18.062 2.557 1 80.44 50 GLU B C 1
ATOM 941 O O . GLU B 1 50 ? 19.547 18.766 2.25 1 80.44 50 GLU B O 1
ATOM 946 N N . ALA B 1 51 ? 17.422 18.516 2.914 1 80.94 51 ALA B N 1
ATOM 947 C CA . ALA B 1 51 ? 17.234 19.953 3.045 1 80.94 51 ALA B CA 1
ATOM 948 C C . ALA B 1 51 ? 18.141 20.531 4.133 1 80.94 51 ALA B C 1
ATOM 950 O O . ALA B 1 51 ? 18.719 21.609 3.965 1 80.94 51 ALA B O 1
ATOM 951 N N . ALA B 1 52 ? 18.25 19.75 5.27 1 81.31 52 ALA B N 1
ATOM 952 C CA . ALA B 1 52 ? 19.125 20.1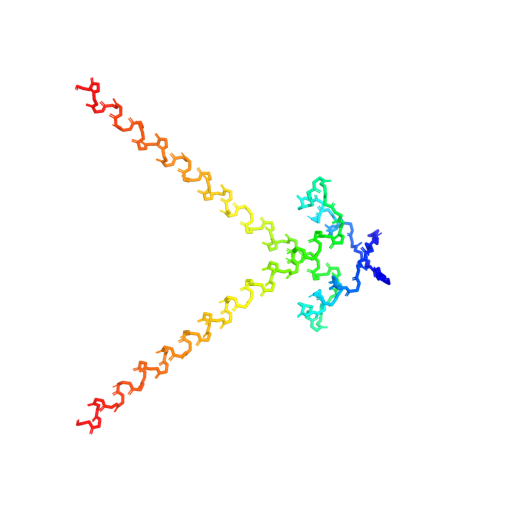88 6.359 1 81.31 52 ALA B CA 1
ATOM 953 C C . ALA B 1 52 ? 20.594 20.172 5.922 1 81.31 52 ALA B C 1
ATOM 955 O O . ALA B 1 52 ? 21.344 21.078 6.25 1 81.31 52 ALA B O 1
ATOM 956 N N . ARG B 1 53 ? 21.047 19.219 5.086 1 79.69 53 ARG B N 1
ATOM 957 C CA . ARG B 1 53 ? 22.406 19.125 4.598 1 79.69 53 ARG B CA 1
ATOM 958 C C . ARG B 1 53 ? 22.734 20.281 3.643 1 79.69 53 ARG B C 1
ATOM 960 O O . ARG B 1 53 ? 23.844 20.812 3.66 1 79.69 53 ARG B O 1
ATOM 967 N N . GLU B 1 54 ? 21.797 20.656 2.855 1 80.62 54 GLU B N 1
ATOM 968 C CA . GLU B 1 54 ? 21.984 21.75 1.903 1 80.62 54 GLU B CA 1
ATOM 969 C C . GLU B 1 54 ? 22.156 23.094 2.621 1 80.62 54 GLU B C 1
ATOM 971 O O . GLU B 1 54 ? 22.938 23.938 2.191 1 80.62 54 GLU B O 1
ATOM 976 N N . VAL B 1 55 ? 21.562 23.25 3.646 1 78.25 55 VAL B N 1
ATOM 977 C CA . VAL B 1 55 ? 21.672 24.469 4.449 1 78.25 55 VAL B CA 1
ATOM 978 C C . VAL B 1 55 ? 23.031 24.516 5.145 1 78.25 55 VAL B C 1
ATOM 980 O O . VAL B 1 55 ? 23.656 25.562 5.215 1 78.25 55 VAL B O 1
ATOM 983 N N . LEU B 1 56 ? 23.562 23.391 5.602 1 72 56 LEU B N 1
ATOM 984 C CA . LEU B 1 56 ? 24.844 23.312 6.27 1 72 56 LEU B CA 1
ATOM 985 C C . LEU B 1 56 ? 25.984 23.578 5.293 1 72 56 LEU B C 1
ATOM 987 O O . LEU B 1 56 ? 26.969 24.25 5.645 1 72 56 LEU B O 1
ATOM 991 N N . LYS B 1 57 ? 25.797 23.078 4.121 1 69.5 57 LYS B N 1
ATOM 992 C CA . LYS B 1 57 ? 26.812 23.328 3.102 1 69.5 57 LYS B CA 1
ATOM 993 C C . LYS B 1 57 ? 26.875 24.797 2.719 1 69.5 57 LYS B C 1
ATOM 995 O O . LYS B 1 57 ? 27.953 25.328 2.463 1 69.5 57 LYS B O 1
ATOM 1000 N N . GLN B 1 58 ? 25.734 25.438 2.725 1 69.38 58 GLN B N 1
ATOM 1001 C CA . GLN B 1 58 ? 25.672 26.844 2.363 1 69.38 58 GLN B CA 1
ATOM 1002 C C . GLN B 1 58 ? 26.188 27.734 3.494 1 69.38 58 GLN B C 1
ATOM 1004 O O . GLN B 1 58 ? 26.75 28.797 3.246 1 69.38 58 GLN B O 1
ATOM 1009 N N . SER B 1 59 ? 26.016 27.281 4.656 1 65.31 59 SER B N 1
ATOM 1010 C CA . SER B 1 59 ? 26.516 28.031 5.797 1 65.31 59 SER B CA 1
ATOM 1011 C C . SER B 1 59 ? 28.031 27.938 5.914 1 65.31 59 SER B C 1
ATOM 1013 O O . SER B 1 59 ? 28.688 28.906 6.316 1 65.31 59 SER B O 1
ATOM 1015 N N . ARG B 1 60 ? 28.672 26.844 5.715 1 66.06 60 ARG B N 1
ATOM 1016 C CA . ARG B 1 60 ? 30.125 26.719 5.734 1 66.06 60 ARG B CA 1
ATOM 1017 C C . ARG B 1 60 ? 30.75 27.594 4.656 1 66.06 60 ARG B C 1
ATOM 1019 O O . ARG B 1 60 ? 31.844 28.156 4.859 1 66.06 60 ARG B O 1
ATOM 1026 N N . GLN B 1 61 ? 30.172 27.703 3.645 1 59.03 61 GLN B N 1
ATOM 1027 C CA . GLN B 1 61 ? 30.766 28.5 2.58 1 59.03 61 GLN B CA 1
ATOM 1028 C C . GLN B 1 61 ? 30.734 29.984 2.924 1 59.03 61 GLN B C 1
ATOM 1030 O O . GLN B 1 61 ? 31.609 30.75 2.518 1 59.03 61 GLN B O 1
ATOM 1035 N N . SER B 1 62 ? 29.734 30.344 3.6 1 56.19 62 SER B N 1
ATOM 1036 C CA . SER B 1 62 ? 29.625 31.766 3.934 1 56.19 62 SER B CA 1
ATOM 1037 C C . SER B 1 62 ? 30.594 32.156 5.047 1 56.19 62 SER B C 1
ATOM 1039 O O . SER B 1 62 ? 31.078 33.281 5.086 1 56.19 62 SER B O 1
ATOM 1041 N N . PHE B 1 63 ? 30.906 31.344 5.934 1 60 63 PHE B N 1
ATOM 1042 C CA . PHE B 1 63 ? 31.859 31.641 6.996 1 60 63 PHE B CA 1
ATOM 1043 C C . PHE B 1 63 ? 33.281 31.703 6.445 1 60 63 PHE B C 1
ATOM 1045 O O . PHE B 1 63 ? 34.094 32.5 6.895 1 60 63 PHE B O 1
ATOM 1052 N N . GLU B 1 64 ? 33.656 30.969 5.547 1 57.91 64 GLU B N 1
ATOM 1053 C CA . GLU B 1 64 ? 35 31.016 4.973 1 57.91 64 GLU B CA 1
ATOM 1054 C C . GLU B 1 64 ? 35.219 32.312 4.203 1 57.91 64 GLU B C 1
ATOM 1056 O O . GLU B 1 64 ? 36.344 32.812 4.094 1 57.91 64 GLU B O 1
ATOM 1061 N N . GLN B 1 65 ? 34.219 32.781 3.701 1 52.81 65 GLN B N 1
ATOM 1062 C CA . GLN B 1 65 ? 34.406 34 2.936 1 52.81 65 GLN B CA 1
ATOM 1063 C C . GLN B 1 65 ? 34.5 35.219 3.857 1 52.81 65 GLN B C 1
ATOM 1065 O O . GLN B 1 65 ? 35.125 36.219 3.5 1 52.81 65 GLN B O 1
ATOM 1070 N N . ASP B 1 66 ? 33.812 35.156 4.871 1 53.31 66 ASP B N 1
ATOM 1071 C CA . ASP B 1 66 ? 33.844 36.344 5.723 1 53.31 66 ASP B CA 1
ATOM 1072 C C . ASP B 1 66 ? 35.125 36.375 6.574 1 53.31 66 ASP B C 1
ATOM 1074 O O . ASP B 1 66 ? 35.344 37.312 7.328 1 53.31 66 ASP B O 1
ATOM 1078 N N . ARG B 1 67 ? 35.875 35.25 6.414 1 43 67 ARG B N 1
ATOM 1079 C CA . ARG B 1 67 ? 37.219 35.5 6.965 1 43 67 ARG B CA 1
ATOM 1080 C C . ARG B 1 67 ? 38.094 36.219 5.949 1 43 67 ARG B C 1
ATOM 1082 O O . ARG B 1 67 ? 38.094 35.875 4.762 1 43 67 ARG B O 1
#